Protein AF-A0A5Y8S122-F1 (afdb_monomer)

Sequence (114 aa):
TAKQRIQNQLCYKLGQTMIINSKSIIGILFMPIYLLSTFLNYKQDQKIYHQKIKKDPTLKLPPLENYPDYQEALKYKEHLSYKLGKILLESFKTWHKGGLFKFPFLAKGVKKYA

Solvent-accessible surface area (backbone atoms only — not comparable to full-atom values): 6199 Å² total; per-residue (Å²): 106,30,48,56,55,56,54,65,33,68,32,24,45,43,14,42,52,48,61,65,30,59,77,42,73,67,34,51,74,46,36,69,58,56,48,51,51,53,52,52,49,52,53,47,53,50,51,52,50,56,53,49,31,72,77,40,63,85,73,54,77,74,65,63,79,77,32,93,48,24,78,68,29,54,59,57,58,73,34,62,30,23,48,44,14,43,50,49,53,53,14,61,75,34,41,96,78,46,24,58,79,47,36,68,63,56,50,52,52,52,66,74,78,102

Secondary structure (DSSP, 8-state):
-HHHHHHTSHHHHHHHHHHHHTTSHHHHHTHHHHHHHHHHHHHHHHHHHHHHHHH-GGGPPPPGGGSTTHHHHGGGGSSHHHHHHHHHHHHHHTGGGTHHHHHHHHHHHHHHT-

Radius of gyration: 15.88 Å; Cα contacts (8 Å, |Δi|>4): 111; chains: 1; bounding box: 41×34×44 Å

Foldseek 3Di:
DLLVVLCLDLQLQLLVLCVVLVPDPVSVVCSVVSNVVSVVVSVVVVVVQVVVCVVPVVSDDDDSVPDPCSVVSVVVCLDLSNQLSVQVVVLVVCVVVVSVVCSVVSNVVSVVVD

Mean predicted aligned error: 3.39 Å

InterPro domains:
  IPR059418 Repeat of unknown function DUF8374 [PF28160] (1-112)

Organism: Campylobacter jejuni (NCBI:txid197)

Structure (mmCIF, N/CA/C/O backbone):
data_AF-A0A5Y8S122-F1
#
_entry.id   AF-A0A5Y8S122-F1
#
loop_
_atom_site.group_PDB
_atom_site.id
_atom_site.type_symbol
_atom_site.label_atom_id
_atom_site.label_alt_id
_atom_site.label_comp_id
_atom_site.label_asym_id
_atom_site.label_entity_id
_atom_site.label_seq_id
_atom_site.pdbx_PDB_ins_code
_atom_site.Cartn_x
_atom_site.Cartn_y
_atom_site.Cartn_z
_atom_site.occupancy
_atom_site.B_iso_or_equiv
_atom_site.auth_seq_id
_atom_site.auth_comp_id
_atom_site.auth_asym_id
_atom_site.auth_atom_id
_atom_site.pdbx_PDB_model_num
ATOM 1 N N . THR A 1 1 ? -10.676 12.595 5.139 1.00 93.19 1 THR A N 1
ATOM 2 C CA . THR A 1 1 ? -11.412 12.597 3.851 1.00 93.19 1 THR A CA 1
ATOM 3 C C . THR A 1 1 ? -11.323 11.228 3.184 1.00 93.19 1 THR A C 1
ATOM 5 O O . THR A 1 1 ? -10.438 10.451 3.555 1.00 93.19 1 THR A O 1
ATOM 8 N N . ALA A 1 2 ? -12.201 10.887 2.232 1.00 96.50 2 ALA A N 1
ATOM 9 C CA . ALA A 1 2 ? -12.103 9.635 1.469 1.00 96.50 2 ALA A CA 1
ATOM 10 C C . ALA A 1 2 ? -10.779 9.534 0.703 1.00 96.50 2 ALA A C 1
ATOM 12 O O . ALA A 1 2 ? -10.173 8.458 0.682 1.00 96.50 2 ALA A O 1
ATOM 13 N N . LYS A 1 3 ? -10.264 10.660 0.187 1.00 97.00 3 LYS A N 1
ATOM 14 C CA . LYS A 1 3 ? -8.913 10.750 -0.397 1.00 97.00 3 LYS A CA 1
ATOM 15 C C . LYS A 1 3 ? -7.852 10.139 0.521 1.00 97.00 3 LYS A C 1
ATOM 17 O O . LYS A 1 3 ? -7.140 9.217 0.125 1.00 97.00 3 LYS A O 1
ATOM 22 N N . GLN A 1 4 ? -7.770 10.611 1.766 1.00 96.50 4 GLN A N 1
ATOM 23 C CA . GLN A 1 4 ? -6.788 10.116 2.738 1.00 96.50 4 GLN A CA 1
ATOM 24 C C . GLN A 1 4 ? -6.987 8.629 3.040 1.00 96.50 4 GLN A C 1
ATOM 26 O O . GLN A 1 4 ? -6.013 7.900 3.211 1.00 96.50 4 GLN A O 1
ATOM 31 N N . ARG A 1 5 ? -8.237 8.150 3.081 1.00 96.50 5 ARG A N 1
ATOM 32 C CA . ARG A 1 5 ? -8.519 6.728 3.314 1.00 96.50 5 A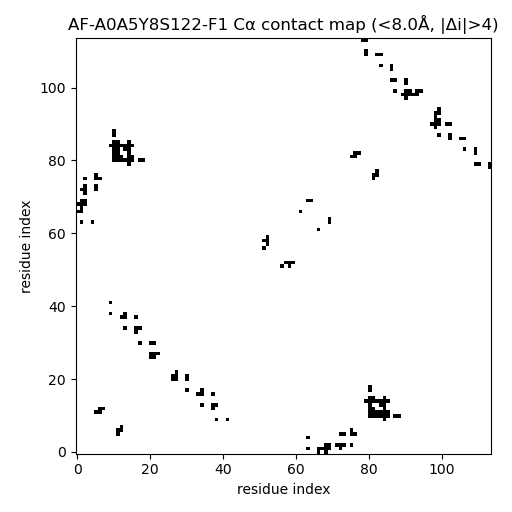RG A CA 1
ATOM 33 C C . ARG A 1 5 ? -8.036 5.844 2.171 1.00 96.50 5 ARG A C 1
ATOM 35 O O . ARG A 1 5 ? -7.487 4.783 2.449 1.00 96.50 5 ARG A O 1
ATOM 42 N N . ILE A 1 6 ? -8.192 6.279 0.919 1.00 97.38 6 ILE A N 1
ATOM 43 C CA . ILE A 1 6 ? -7.662 5.566 -0.253 1.00 97.38 6 ILE A CA 1
ATOM 44 C C . ILE A 1 6 ? -6.132 5.598 -0.255 1.00 97.38 6 ILE A C 1
ATOM 46 O O . ILE A 1 6 ? -5.505 4.555 -0.425 1.00 97.38 6 ILE A O 1
ATOM 50 N N . GLN A 1 7 ? -5.523 6.753 0.024 1.00 96.88 7 GLN A N 1
ATOM 51 C CA . GLN A 1 7 ? -4.063 6.879 0.126 1.00 96.88 7 GLN A CA 1
ATOM 52 C C . GLN A 1 7 ? -3.471 6.062 1.286 1.00 96.88 7 GLN A C 1
ATOM 54 O O . GLN A 1 7 ? -2.336 5.596 1.212 1.00 96.88 7 GLN A O 1
ATOM 59 N N . ASN A 1 8 ? -4.252 5.832 2.345 1.00 97.12 8 ASN A N 1
ATOM 60 C CA . ASN A 1 8 ? -3.862 4.976 3.459 1.00 97.12 8 ASN A CA 1
ATOM 61 C C . ASN A 1 8 ? -4.040 3.476 3.193 1.00 97.12 8 ASN A C 1
ATOM 63 O O . ASN A 1 8 ? -3.634 2.678 4.038 1.00 97.12 8 ASN A O 1
ATOM 67 N N . GLN A 1 9 ? -4.602 3.061 2.054 1.00 97.56 9 GLN A N 1
ATOM 68 C CA . GLN A 1 9 ? -4.668 1.642 1.702 1.00 97.56 9 GLN A CA 1
ATOM 69 C C . GLN A 1 9 ? -3.264 1.069 1.477 1.00 97.56 9 GLN A C 1
ATOM 71 O O . GLN A 1 9 ? -2.369 1.742 0.963 1.00 97.56 9 GLN A O 1
ATOM 76 N N . LEU A 1 10 ? -3.085 -0.208 1.830 1.00 98.12 10 LEU A N 1
ATOM 77 C CA . LEU A 1 10 ? -1.792 -0.888 1.736 1.00 98.12 10 LEU A CA 1
ATOM 78 C C . LEU A 1 10 ? -1.202 -0.830 0.321 1.00 98.12 10 LEU A C 1
ATOM 80 O O . LEU A 1 10 ? -0.023 -0.533 0.168 1.00 98.12 10 LEU A O 1
ATOM 84 N N . CYS A 1 11 ? -2.015 -1.073 -0.711 1.00 97.25 11 CYS A N 1
ATOM 85 C CA . CYS A 1 11 ? -1.573 -0.990 -2.105 1.00 97.25 11 CYS A CA 1
ATOM 86 C C . CYS A 1 11 ? -1.028 0.403 -2.445 1.00 97.25 11 CYS A C 1
ATOM 88 O O . CYS A 1 11 ? 0.082 0.506 -2.954 1.00 97.25 11 CYS A O 1
ATOM 90 N N . TYR A 1 12 ? -1.745 1.474 -2.094 1.00 98.31 12 TYR A N 1
ATOM 91 C CA . TYR A 1 12 ? -1.292 2.836 -2.367 1.00 98.31 12 TYR A CA 1
ATOM 92 C C . TYR A 1 12 ? 0.051 3.124 -1.684 1.00 98.31 12 TYR A C 1
ATOM 94 O O . TYR A 1 12 ? 0.971 3.610 -2.342 1.00 98.31 12 TYR A O 1
ATOM 102 N N . LYS A 1 13 ? 0.200 2.760 -0.399 1.00 98.44 13 LYS A N 1
ATOM 103 C CA . LYS A 1 13 ? 1.461 2.932 0.343 1.00 98.44 13 LYS A CA 1
ATOM 104 C C . LYS A 1 13 ? 2.610 2.143 -0.287 1.00 98.44 13 LYS A C 1
ATOM 106 O O . LYS A 1 13 ? 3.668 2.712 -0.518 1.00 98.44 13 LYS A O 1
ATOM 111 N N . LEU A 1 14 ? 2.400 0.868 -0.629 1.00 98.25 14 LEU A N 1
ATOM 112 C CA . LEU A 1 14 ? 3.433 0.039 -1.262 1.00 98.25 14 LEU A CA 1
ATOM 113 C C . LEU A 1 14 ? 3.860 0.599 -2.621 1.00 98.25 14 LEU A C 1
ATOM 115 O O . LEU A 1 14 ? 5.054 0.690 -2.899 1.00 98.25 14 LEU A O 1
ATOM 119 N N . GLY A 1 15 ? 2.911 1.005 -3.467 1.00 97.62 15 GLY A N 1
ATOM 120 C CA . GLY A 1 15 ? 3.255 1.593 -4.758 1.00 97.62 15 GLY A CA 1
ATOM 121 C C . GLY A 1 15 ? 3.924 2.952 -4.646 1.00 97.62 15 GLY A C 1
ATOM 122 O O . GLY A 1 15 ? 4.873 3.216 -5.380 1.00 97.62 15 GLY A O 1
ATOM 123 N N . GLN A 1 16 ? 3.516 3.775 -3.683 1.00 97.75 16 GLN A N 1
ATOM 124 C CA . GLN A 1 16 ? 4.206 5.024 -3.385 1.00 97.75 16 GLN A CA 1
ATOM 125 C C . GLN A 1 16 ? 5.649 4.769 -2.922 1.00 97.75 16 GLN A C 1
ATOM 127 O O . GLN A 1 16 ? 6.565 5.414 -3.433 1.00 97.75 16 GLN A O 1
ATOM 132 N N . THR A 1 17 ? 5.871 3.783 -2.045 1.00 98.06 17 THR A N 1
ATOM 133 C CA . THR A 1 17 ? 7.213 3.340 -1.634 1.00 98.06 17 THR A CA 1
ATOM 134 C C . THR A 1 17 ? 8.053 2.914 -2.838 1.00 98.06 17 THR A C 1
ATOM 136 O O . THR A 1 17 ? 9.205 3.333 -2.944 1.00 98.06 17 THR A O 1
ATOM 139 N N . MET A 1 18 ? 7.496 2.141 -3.778 1.00 96.81 18 MET A N 1
ATOM 140 C CA . MET A 1 18 ? 8.222 1.749 -4.995 1.00 96.81 18 MET A CA 1
ATOM 141 C C . MET A 1 18 ? 8.597 2.956 -5.853 1.00 96.81 18 MET A C 1
ATOM 143 O O . MET A 1 18 ? 9.745 3.071 -6.267 1.00 96.81 18 MET A O 1
ATOM 147 N N . ILE A 1 19 ? 7.660 3.873 -6.104 1.00 96.31 19 ILE A N 1
ATOM 148 C CA . ILE A 1 19 ? 7.907 5.053 -6.943 1.00 96.31 19 ILE A CA 1
ATOM 149 C C . ILE A 1 19 ? 9.007 5.928 -6.340 1.00 96.31 19 ILE A C 1
ATOM 151 O O . ILE A 1 19 ? 9.935 6.308 -7.052 1.00 96.31 19 ILE A O 1
ATOM 155 N N . ILE A 1 20 ? 8.935 6.212 -5.037 1.00 96.50 20 ILE A N 1
ATOM 156 C CA . ILE A 1 20 ? 9.907 7.065 -4.342 1.00 96.50 20 ILE A CA 1
ATOM 157 C C . ILE A 1 20 ? 11.302 6.433 -4.376 1.00 96.50 20 ILE A C 1
ATOM 159 O O . ILE A 1 20 ? 12.256 7.089 -4.789 1.00 96.50 20 ILE A O 1
ATOM 163 N N . ASN A 1 21 ? 11.415 5.155 -4.007 1.00 95.50 21 ASN A N 1
ATOM 164 C CA . ASN A 1 21 ? 12.712 4.481 -3.904 1.00 95.50 21 ASN A CA 1
ATOM 165 C C . ASN A 1 21 ? 13.270 4.030 -5.264 1.00 95.50 21 ASN A C 1
ATOM 167 O O . ASN A 1 21 ? 14.459 3.770 -5.380 1.00 95.50 21 ASN A O 1
ATOM 171 N N . SER A 1 22 ? 12.462 3.996 -6.328 1.00 93.62 22 SER A N 1
ATOM 172 C CA . SER A 1 22 ? 12.943 3.643 -7.676 1.00 93.62 22 SER A CA 1
ATOM 173 C C . SER A 1 22 ? 13.805 4.716 -8.353 1.00 93.62 22 SER A C 1
ATOM 175 O O . SER A 1 22 ? 14.301 4.483 -9.451 1.00 93.62 22 SER A O 1
ATOM 177 N N . LYS A 1 23 ? 13.983 5.889 -7.730 1.00 93.12 23 LYS A N 1
ATOM 178 C CA . LYS A 1 23 ? 14.756 7.011 -8.291 1.00 93.12 23 LYS A CA 1
ATOM 179 C C . LYS A 1 23 ? 16.271 6.884 -8.102 1.00 93.12 23 LYS A C 1
ATOM 181 O O . LYS A 1 23 ? 17.008 7.691 -8.657 1.00 93.12 23 LYS A O 1
ATOM 186 N N . SER A 1 24 ? 16.744 5.911 -7.324 1.00 94.81 24 SER A N 1
ATOM 187 C CA . SER A 1 24 ? 18.173 5.682 -7.091 1.00 94.81 24 SER A CA 1
ATOM 188 C C . SER A 1 24 ? 18.519 4.196 -7.152 1.00 94.81 24 SER A C 1
ATOM 190 O O . SER A 1 24 ? 17.695 3.341 -6.830 1.00 94.81 24 SER A O 1
ATOM 192 N N . ILE A 1 25 ? 19.760 3.880 -7.534 1.00 94.25 25 ILE A N 1
ATOM 193 C CA . ILE A 1 25 ? 20.255 2.493 -7.608 1.00 94.25 25 ILE A CA 1
ATOM 194 C C . ILE A 1 25 ? 20.181 1.824 -6.230 1.00 94.25 25 ILE A C 1
ATOM 196 O O . ILE A 1 25 ? 19.686 0.706 -6.112 1.00 94.25 25 ILE A O 1
ATOM 200 N N . ILE A 1 26 ? 20.597 2.539 -5.179 1.00 96.00 26 ILE A N 1
ATOM 201 C CA . ILE A 1 26 ? 20.503 2.085 -3.783 1.00 96.00 26 ILE A CA 1
ATOM 202 C C . ILE A 1 26 ? 19.039 1.816 -3.409 1.00 96.00 26 ILE A C 1
ATOM 204 O O . ILE A 1 26 ? 18.726 0.784 -2.820 1.00 96.00 26 ILE A O 1
ATOM 208 N N . GLY A 1 27 ? 18.127 2.711 -3.792 1.00 95.88 27 GLY A N 1
ATOM 209 C CA . GLY A 1 27 ? 16.705 2.560 -3.509 1.00 95.88 27 GLY A CA 1
ATOM 210 C C . GLY A 1 27 ? 16.071 1.352 -4.207 1.00 95.88 27 GLY A C 1
ATOM 211 O O . GLY A 1 27 ? 15.224 0.681 -3.616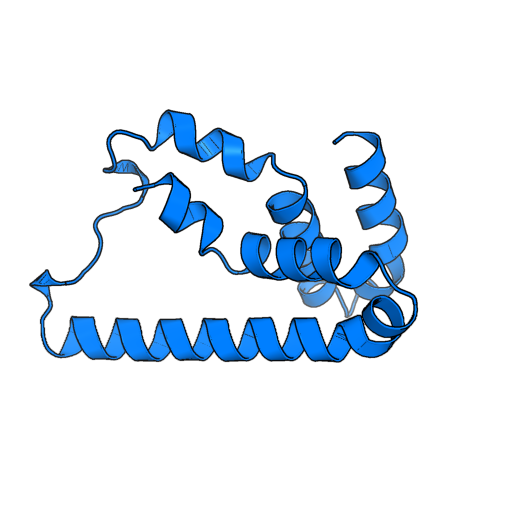 1.00 95.88 27 GLY A O 1
ATOM 212 N N . ILE A 1 28 ? 16.518 1.024 -5.424 1.00 93.38 28 ILE A N 1
ATOM 213 C CA . ILE A 1 28 ? 16.123 -0.197 -6.141 1.00 93.38 28 ILE A CA 1
ATOM 214 C C . ILE A 1 28 ? 16.703 -1.440 -5.456 1.00 93.38 28 ILE A C 1
ATOM 216 O O . ILE A 1 28 ? 15.965 -2.396 -5.219 1.00 93.38 28 ILE A O 1
ATOM 220 N N . LEU A 1 29 ? 17.990 -1.420 -5.096 1.00 96.06 29 LEU A N 1
ATOM 221 C CA . LEU A 1 29 ? 18.670 -2.542 -4.443 1.00 96.06 29 LEU A CA 1
ATOM 222 C C . LEU A 1 29 ? 18.003 -2.917 -3.111 1.00 96.06 29 LEU A C 1
ATOM 224 O O . LEU A 1 29 ? 17.740 -4.089 -2.852 1.00 96.06 29 LEU A O 1
ATOM 228 N N . PHE A 1 30 ? 17.663 -1.918 -2.296 1.00 97.06 30 PHE A N 1
ATOM 229 C CA . PHE A 1 30 ? 17.010 -2.112 -0.998 1.00 97.06 30 PHE A CA 1
ATOM 230 C C . PHE A 1 30 ? 15.476 -2.053 -1.058 1.00 97.06 30 PHE A C 1
ATOM 232 O O . PHE A 1 30 ? 14.808 -2.054 -0.020 1.00 97.06 30 PHE A O 1
ATOM 239 N N . MET A 1 31 ? 14.883 -2.066 -2.257 1.00 96.44 31 MET A N 1
ATOM 240 C CA . MET A 1 31 ? 13.429 -2.028 -2.441 1.00 96.44 31 MET A CA 1
ATOM 241 C C . MET A 1 31 ? 12.668 -3.104 -1.650 1.00 96.44 31 MET A C 1
ATOM 243 O O . MET A 1 31 ? 11.649 -2.757 -1.044 1.00 96.44 31 MET A O 1
ATOM 247 N N . PRO A 1 32 ? 13.135 -4.370 -1.567 1.00 95.56 32 PRO A N 1
ATOM 248 C CA . PRO A 1 32 ? 12.471 -5.381 -0.746 1.00 95.56 32 PRO A CA 1
ATOM 249 C C . PRO A 1 32 ? 12.371 -4.984 0.733 1.00 95.56 32 PRO A C 1
ATOM 251 O O . PRO A 1 32 ? 11.331 -5.195 1.356 1.00 95.56 32 PRO A O 1
ATOM 254 N N . ILE A 1 33 ? 13.412 -4.347 1.282 1.00 97.69 33 ILE A N 1
ATOM 255 C CA . ILE A 1 33 ? 13.449 -3.909 2.684 1.00 97.69 33 ILE A CA 1
ATOM 256 C C . ILE A 1 33 ? 12.454 -2.767 2.910 1.00 97.69 33 ILE A C 1
ATOM 258 O O . ILE A 1 33 ? 11.675 -2.807 3.864 1.00 97.69 33 ILE A O 1
ATOM 262 N N . TYR A 1 34 ? 12.407 -1.778 2.011 1.00 97.88 34 TYR A N 1
ATOM 263 C CA . TYR A 1 34 ? 11.446 -0.674 2.118 1.00 97.88 34 TYR A CA 1
ATOM 264 C C . TYR A 1 34 ? 9.993 -1.146 2.012 1.00 97.88 34 TYR A C 1
ATOM 266 O O . TYR A 1 34 ? 9.125 -0.664 2.748 1.00 97.88 34 TYR A O 1
ATOM 274 N N . LEU A 1 35 ? 9.712 -2.104 1.125 1.00 97.75 35 LEU A N 1
ATOM 275 C CA . LEU A 1 35 ? 8.388 -2.715 0.996 1.00 97.75 35 LEU A CA 1
ATOM 276 C C . LEU A 1 35 ? 7.993 -3.483 2.259 1.00 97.75 35 LEU A C 1
ATOM 278 O O . LEU A 1 35 ? 6.874 -3.312 2.748 1.00 97.75 35 LEU A O 1
ATOM 282 N N . LEU A 1 36 ? 8.915 -4.276 2.813 1.00 97.75 36 LEU A N 1
ATOM 283 C CA . LEU A 1 36 ? 8.691 -5.002 4.059 1.00 97.75 36 LEU A CA 1
ATOM 284 C C . LEU A 1 36 ? 8.418 -4.036 5.219 1.00 97.75 36 LEU A C 1
ATOM 286 O O . LEU A 1 36 ? 7.414 -4.185 5.912 1.00 97.75 36 LEU A O 1
ATOM 290 N N . SER A 1 37 ? 9.243 -2.999 5.381 1.00 98.12 37 SER A N 1
ATOM 291 C CA . SER A 1 37 ? 9.044 -1.955 6.395 1.00 98.12 37 SER A CA 1
ATOM 292 C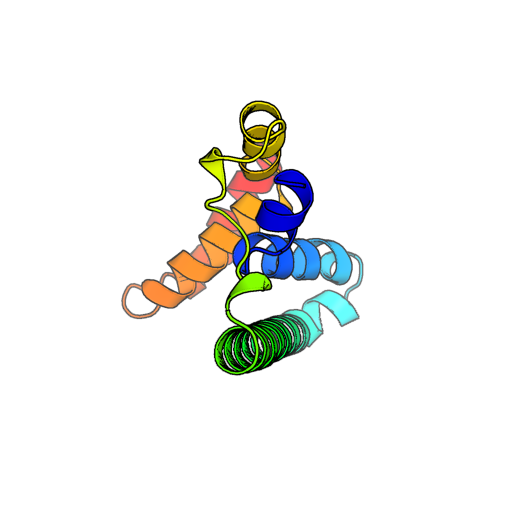 C . SER A 1 37 ? 7.684 -1.259 6.240 1.00 98.12 37 SER A C 1
ATOM 294 O O . SER A 1 37 ? 6.931 -1.139 7.206 1.00 98.12 37 SER A O 1
ATOM 296 N N . THR A 1 38 ? 7.302 -0.896 5.010 1.00 98.25 38 THR A N 1
ATOM 297 C CA . THR A 1 38 ? 5.992 -0.288 4.711 1.00 98.25 38 THR A CA 1
ATOM 298 C C . THR A 1 38 ? 4.836 -1.203 5.125 1.00 98.25 38 THR A C 1
ATOM 300 O O . THR A 1 38 ? 3.852 -0.744 5.710 1.00 98.25 38 THR A O 1
ATOM 303 N N . PHE A 1 39 ? 4.944 -2.503 4.841 1.00 98.12 39 PHE A N 1
ATOM 304 C CA . PHE A 1 39 ? 3.936 -3.490 5.221 1.00 98.12 39 PHE A CA 1
ATOM 305 C C . PHE A 1 39 ? 3.830 -3.656 6.742 1.00 98.12 39 PHE A C 1
ATOM 307 O O . PHE A 1 39 ? 2.717 -3.673 7.277 1.00 98.12 39 PHE A O 1
ATOM 314 N N . LEU A 1 40 ? 4.965 -3.748 7.441 1.00 98.25 40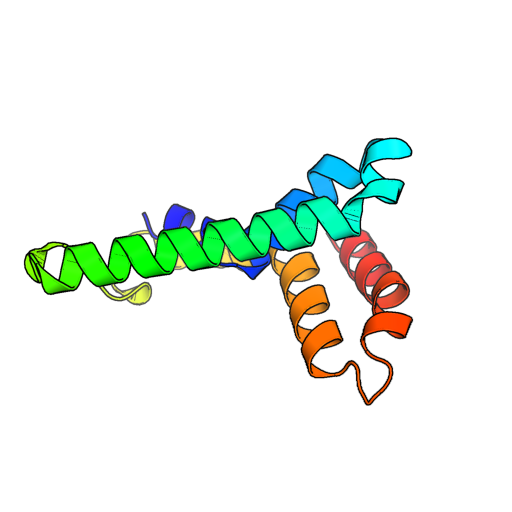 LEU A N 1
ATOM 315 C CA . LEU A 1 40 ? 5.007 -3.877 8.898 1.00 98.25 40 LEU A CA 1
ATOM 316 C C . LEU A 1 40 ? 4.409 -2.645 9.585 1.00 98.25 40 LEU A C 1
ATOM 318 O O . LEU A 1 40 ? 3.532 -2.797 10.435 1.00 98.25 40 LEU A O 1
ATOM 322 N N . ASN A 1 41 ? 4.788 -1.441 9.149 1.00 98.19 41 ASN A N 1
ATOM 323 C CA . ASN A 1 41 ? 4.229 -0.188 9.660 1.00 98.19 41 ASN A CA 1
ATOM 324 C C . ASN A 1 41 ? 2.716 -0.116 9.429 1.00 98.19 41 ASN A C 1
ATOM 326 O O . ASN A 1 41 ? 1.963 0.145 10.361 1.00 98.19 41 ASN A O 1
ATOM 330 N N . TYR A 1 42 ? 2.240 -0.464 8.227 1.00 98.19 42 TYR A N 1
ATOM 331 C CA . TYR A 1 42 ? 0.803 -0.516 7.949 1.00 98.19 42 TYR A CA 1
ATOM 332 C C . TYR A 1 42 ? 0.066 -1.489 8.883 1.00 98.19 42 TYR A C 1
ATOM 334 O O . TYR A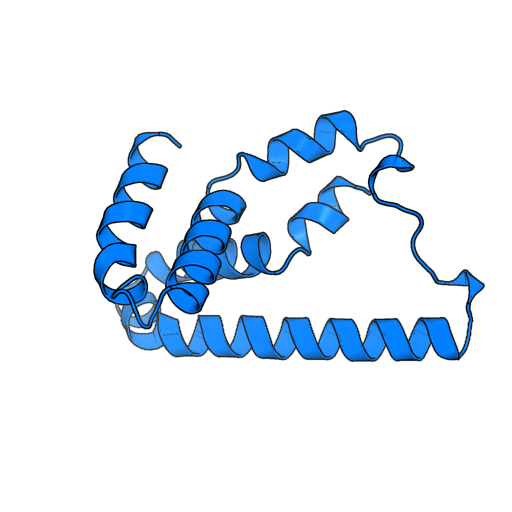 1 42 ? -1.009 -1.174 9.397 1.00 98.19 42 TYR A O 1
ATOM 342 N N . LYS A 1 43 ? 0.623 -2.682 9.123 1.00 97.75 43 LYS A N 1
ATOM 343 C CA . LYS A 1 43 ? 0.030 -3.654 10.053 1.00 97.75 43 LYS A CA 1
ATOM 344 C C . LYS A 1 43 ? 0.016 -3.131 11.486 1.00 97.75 43 LYS A C 1
ATOM 346 O O . LYS A 1 43 ? -0.961 -3.374 12.195 1.00 97.75 43 LYS A O 1
ATOM 351 N N . GLN A 1 44 ? 1.057 -2.417 11.900 1.00 98.25 44 GLN A N 1
ATOM 352 C CA . GLN A 1 44 ? 1.127 -1.797 13.216 1.00 98.25 44 GLN A CA 1
ATOM 353 C C . GLN A 1 44 ? 0.083 -0.682 13.370 1.00 98.25 44 GLN A C 1
ATOM 355 O O . GLN A 1 44 ? -0.678 -0.704 14.337 1.00 98.25 44 GLN A O 1
ATOM 360 N N . ASP A 1 45 ? -0.046 0.210 12.387 1.00 97.25 45 ASP A N 1
ATOM 361 C CA . ASP A 1 45 ? -1.069 1.263 12.364 1.00 97.25 45 ASP A CA 1
ATOM 362 C C . ASP A 1 45 ? -2.481 0.676 12.461 1.00 97.25 45 ASP A C 1
ATOM 364 O O . ASP A 1 45 ? -3.321 1.161 13.222 1.00 97.25 45 ASP A O 1
ATOM 368 N N . GLN A 1 46 ? -2.738 -0.417 11.734 1.00 97.50 46 GLN A N 1
ATOM 369 C CA . GLN A 1 46 ? -4.003 -1.142 11.821 1.00 97.50 46 GLN A CA 1
ATOM 370 C C . GLN A 1 46 ? -4.235 -1.687 13.232 1.00 97.50 46 GLN A C 1
ATOM 372 O O . GLN A 1 46 ? -5.325 -1.504 13.768 1.00 97.50 46 GLN A O 1
ATOM 377 N N . LYS A 1 47 ? -3.240 -2.319 13.867 1.00 98.06 47 LYS A N 1
ATOM 378 C CA . LYS A 1 47 ? -3.374 -2.810 15.251 1.00 98.06 47 LYS A CA 1
ATOM 379 C C . LYS A 1 47 ? -3.697 -1.674 16.222 1.00 98.06 47 LYS A C 1
ATOM 381 O O . LYS A 1 47 ? -4.631 -1.809 17.009 1.00 98.06 47 LYS A O 1
ATOM 386 N N . ILE A 1 48 ? -2.980 -0.553 16.127 1.00 98.00 48 ILE A N 1
ATOM 387 C CA . ILE A 1 48 ? -3.194 0.630 16.971 1.00 98.00 48 ILE A CA 1
ATOM 388 C C . ILE A 1 48 ? -4.610 1.181 16.770 1.00 98.00 48 ILE A C 1
ATOM 390 O O . ILE A 1 48 ? -5.311 1.449 17.744 1.00 98.00 48 ILE A O 1
ATOM 394 N N . TYR A 1 49 ? -5.068 1.309 15.523 1.00 97.31 49 TYR A N 1
ATOM 395 C CA . TYR A 1 49 ? -6.431 1.747 15.222 1.00 97.31 49 TYR A CA 1
ATOM 396 C C . TYR A 1 49 ? -7.482 0.809 15.832 1.00 97.31 49 TYR A C 1
ATOM 398 O O . TYR A 1 49 ? -8.391 1.273 16.517 1.00 97.31 49 TYR A O 1
ATOM 406 N N . HIS A 1 50 ? -7.327 -0.510 15.665 1.00 97.12 50 HIS A N 1
ATOM 407 C CA . HIS A 1 50 ? -8.253 -1.492 16.235 1.00 97.12 50 HIS A CA 1
ATOM 408 C C . HIS A 1 50 ? -8.267 -1.463 17.771 1.00 97.12 50 HIS A C 1
ATOM 410 O O . HIS A 1 50 ? -9.310 -1.672 18.384 1.00 97.12 50 HIS A O 1
ATOM 416 N N . GLN A 1 51 ? -7.132 -1.187 18.415 1.00 98.12 51 GLN A N 1
ATOM 417 C CA . GLN A 1 51 ? -7.076 -1.000 19.866 1.00 98.12 51 GLN A CA 1
ATOM 418 C C . GLN A 1 51 ? -7.792 0.283 20.304 1.00 98.12 51 GLN A C 1
ATOM 420 O O . GLN A 1 51 ? -8.514 0.254 21.297 1.00 98.12 51 GLN A O 1
ATOM 425 N N . LYS A 1 52 ? -7.643 1.386 19.558 1.00 97.69 52 LYS A N 1
ATOM 426 C CA . LYS A 1 52 ? -8.338 2.651 19.841 1.00 97.69 52 LYS A CA 1
ATOM 427 C C . LYS A 1 52 ? -9.856 2.493 19.756 1.00 97.69 52 LYS A C 1
ATOM 429 O O . LYS A 1 52 ? -10.530 2.837 20.715 1.00 97.69 52 LYS A O 1
ATOM 434 N N . ILE A 1 53 ? -10.378 1.879 18.690 1.00 97.75 53 ILE A N 1
ATOM 435 C CA . ILE A 1 53 ? -11.832 1.660 18.540 1.00 97.75 53 ILE A CA 1
ATOM 436 C C . ILE A 1 53 ? -12.407 0.666 19.560 1.00 97.75 53 ILE A C 1
ATOM 438 O O . ILE A 1 53 ? -13.591 0.719 19.863 1.00 97.75 53 ILE A O 1
ATOM 442 N N . LYS A 1 54 ? -11.591 -0.265 20.080 1.00 97.12 54 LYS A N 1
ATOM 443 C CA . LYS A 1 54 ? -12.011 -1.170 21.164 1.00 97.12 54 LYS A CA 1
ATOM 444 C C . LYS A 1 54 ? -12.172 -0.429 22.490 1.00 97.12 54 LYS A C 1
ATOM 446 O O . LYS A 1 54 ? -13.031 -0.804 23.274 1.00 97.12 54 LYS A O 1
ATOM 451 N N . LYS A 1 55 ? -11.326 0.575 22.744 1.00 97.56 55 LYS A N 1
ATOM 452 C CA . LYS A 1 55 ? -11.406 1.422 23.943 1.00 97.56 55 LYS A CA 1
ATOM 453 C C . LYS A 1 55 ? -12.512 2.467 23.823 1.00 97.56 55 LYS A C 1
ATOM 455 O O . LYS A 1 55 ? -13.207 2.716 24.796 1.00 97.56 55 LYS A O 1
ATOM 460 N N . ASP A 1 56 ? -12.666 3.046 22.638 1.00 97.12 56 ASP A N 1
ATOM 461 C CA . ASP A 1 56 ? -13.679 4.049 22.336 1.00 97.12 56 ASP A CA 1
ATOM 462 C C . ASP A 1 56 ? -14.299 3.776 20.951 1.00 97.12 56 ASP A C 1
ATOM 464 O O . ASP A 1 56 ? -13.716 4.135 19.918 1.00 97.12 56 ASP A O 1
ATOM 468 N N . PRO A 1 57 ? -15.483 3.132 20.902 1.00 96.19 57 PRO A N 1
ATOM 469 C CA . PRO A 1 57 ? -16.171 2.814 19.653 1.00 96.19 57 PRO A CA 1
ATOM 470 C C . PRO A 1 57 ? -16.551 4.033 18.803 1.00 96.19 57 PRO A C 1
ATOM 472 O O . PRO A 1 57 ? -16.735 3.880 17.593 1.00 96.19 57 PRO A O 1
ATOM 475 N N . THR A 1 58 ? -16.642 5.231 19.393 1.00 96.56 58 THR A N 1
ATOM 476 C CA . THR A 1 58 ? -17.006 6.464 18.671 1.00 96.56 58 THR A CA 1
ATOM 477 C C . THR A 1 58 ? -15.923 6.900 17.679 1.00 96.56 58 THR A C 1
ATOM 479 O O . THR A 1 58 ? -16.218 7.545 16.675 1.00 96.56 58 THR A O 1
ATOM 482 N N . LEU A 1 59 ? -14.677 6.452 17.883 1.00 96.19 59 LEU A N 1
ATOM 483 C CA . LEU A 1 59 ? -13.540 6.710 16.992 1.00 96.19 59 LEU A CA 1
ATOM 484 C C . LEU A 1 59 ? -13.572 5.886 15.696 1.00 96.19 59 LEU A C 1
ATOM 486 O O . LEU A 1 59 ? -12.689 6.029 14.841 1.00 96.19 59 LEU A O 1
ATOM 490 N N . LYS A 1 60 ? -14.541 4.976 15.541 1.00 96.31 60 LYS A N 1
ATOM 491 C CA . LYS A 1 60 ? -14.661 4.146 14.344 1.00 96.31 60 LYS A CA 1
ATOM 492 C C . LYS A 1 60 ? -14.983 5.026 13.138 1.00 96.31 60 LYS A C 1
ATOM 494 O O . LYS A 1 60 ? -16.025 5.666 13.065 1.00 96.31 60 LYS A O 1
ATOM 499 N N . LEU A 1 61 ? -14.098 4.995 12.145 1.00 95.50 61 LEU A N 1
ATOM 500 C CA . LEU A 1 61 ? -14.314 5.704 10.890 1.00 95.50 61 LEU A CA 1
ATOM 501 C C . LEU A 1 61 ? -15.563 5.151 10.178 1.00 95.50 61 LEU A C 1
ATOM 503 O O . LEU A 1 61 ? -15.698 3.922 10.086 1.00 95.50 61 LEU A O 1
ATOM 507 N N . PRO A 1 62 ? -16.434 6.017 9.624 1.00 95.69 62 PRO A N 1
ATOM 508 C CA . PRO A 1 62 ? -17.585 5.573 8.845 1.00 95.69 62 PRO A CA 1
ATOM 509 C C . PRO A 1 62 ? -17.141 4.786 7.599 1.00 95.69 62 PRO A C 1
ATOM 511 O O . PRO A 1 62 ? -15.961 4.815 7.233 1.00 95.69 62 PRO A O 1
ATOM 514 N N . PRO A 1 63 ? -18.046 4.060 6.923 1.00 96.12 63 PRO A N 1
ATOM 515 C CA . PRO A 1 63 ? -17.790 3.465 5.608 1.00 96.12 63 PRO A CA 1
ATOM 516 C C . PRO A 1 63 ? -17.213 4.476 4.608 1.00 96.12 6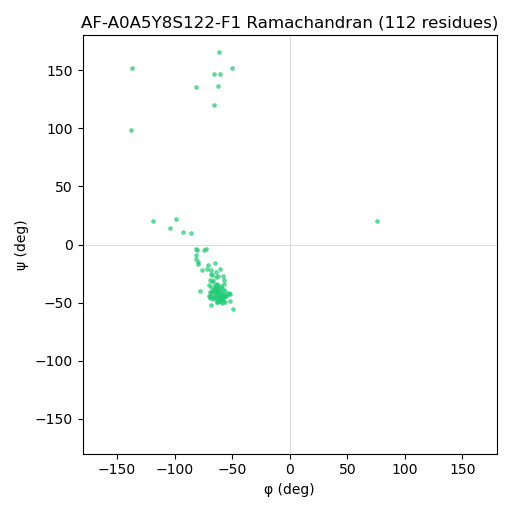3 PRO A C 1
ATOM 518 O O . PRO A 1 63 ? -17.417 5.681 4.746 1.00 96.12 63 PRO A O 1
ATOM 521 N N . LEU A 1 64 ? -16.432 4.008 3.630 1.00 94.81 64 LEU A N 1
ATOM 522 C CA . LEU A 1 64 ? -15.723 4.900 2.702 1.00 94.81 64 LEU A CA 1
ATOM 523 C C . LEU A 1 64 ? -16.702 5.672 1.803 1.00 94.81 64 LEU A C 1
ATOM 525 O O . LEU A 1 64 ? -16.441 6.819 1.461 1.00 94.81 64 LEU A O 1
ATOM 529 N N . GLU A 1 65 ? -17.830 5.045 1.498 1.00 95.62 65 GLU A N 1
ATOM 530 C CA . GLU A 1 65 ? -18.932 5.518 0.664 1.00 95.62 65 GLU A CA 1
ATOM 531 C C . GLU A 1 65 ? -19.692 6.684 1.310 1.00 95.62 65 GLU A C 1
ATOM 533 O O . GLU A 1 65 ? -20.263 7.512 0.610 1.00 95.62 65 GLU A O 1
ATOM 538 N N . ASN A 1 66 ? -19.656 6.780 2.644 1.00 96.88 66 ASN A N 1
ATOM 539 C CA . ASN A 1 66 ? -20.380 7.802 3.404 1.00 96.88 66 ASN A CA 1
ATOM 540 C C . ASN A 1 66 ? -19.638 9.148 3.451 1.00 96.88 66 ASN A C 1
ATOM 542 O O . ASN A 1 66 ? -20.129 10.106 4.045 1.00 96.88 66 ASN A O 1
ATOM 546 N N . TYR A 1 67 ? -18.431 9.224 2.890 1.00 96.69 67 TYR A N 1
ATOM 547 C CA . TYR A 1 67 ? -17.671 10.467 2.837 1.00 96.69 67 TYR A CA 1
ATOM 548 C C . TYR A 1 67 ? -18.160 11.340 1.670 1.00 96.69 67 TYR A C 1
ATOM 550 O O . TYR A 1 67 ? -18.271 10.831 0.554 1.00 96.69 67 TYR A O 1
ATOM 558 N N . PRO A 1 68 ? -18.359 12.657 1.870 1.00 96.81 68 PRO A N 1
ATOM 559 C CA . PRO A 1 68 ? -18.821 13.555 0.807 1.00 96.81 68 PRO A CA 1
ATOM 560 C C . PRO A 1 68 ? -17.913 13.566 -0.432 1.00 96.81 68 PRO A C 1
ATOM 562 O O . PRO A 1 68 ? -18.392 13.664 -1.556 1.00 96.81 68 PRO A O 1
ATOM 565 N N . ASP A 1 69 ? -16.598 13.408 -0.237 1.00 97.19 69 ASP A N 1
ATOM 566 C CA . ASP A 1 69 ? -15.596 13.393 -1.308 1.00 97.19 69 ASP A CA 1
ATOM 567 C C . ASP A 1 69 ? -15.397 12.009 -1.954 1.00 97.19 69 ASP A C 1
ATOM 569 O O . ASP A 1 69 ? -14.451 11.822 -2.715 1.00 97.19 69 ASP A O 1
ATOM 573 N N . TYR A 1 70 ? -16.247 11.014 -1.664 1.00 96.88 70 TYR A N 1
ATOM 574 C CA . TYR A 1 70 ? -16.045 9.630 -2.113 1.00 96.88 70 TYR A CA 1
ATOM 575 C C . TYR A 1 70 ? -15.892 9.497 -3.633 1.00 96.88 70 TYR A C 1
ATOM 577 O O . TYR A 1 70 ? -14.930 8.881 -4.097 1.00 96.88 70 TYR A O 1
ATOM 585 N N . GLN A 1 71 ? -16.802 10.101 -4.404 1.00 96.69 71 GLN A N 1
ATOM 586 C CA . GLN A 1 71 ? -16.797 10.008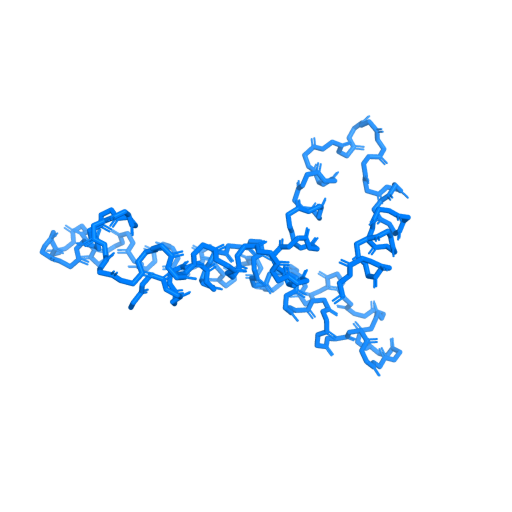 -5.869 1.00 96.69 71 GLN A CA 1
ATOM 587 C C . GLN A 1 71 ? -15.523 10.603 -6.477 1.00 96.69 71 GLN A C 1
ATOM 589 O O . GLN A 1 71 ? -14.926 10.026 -7.384 1.00 96.69 71 GLN A O 1
ATOM 594 N N . GLU A 1 72 ? -15.051 11.726 -5.937 1.00 95.62 72 GLU A N 1
ATOM 595 C CA . GLU A 1 72 ? -13.788 12.324 -6.362 1.00 95.62 72 GLU A CA 1
ATOM 596 C C . GLU A 1 72 ? -12.591 11.462 -5.938 1.00 95.62 72 GLU A C 1
ATOM 598 O O . GLU A 1 72 ? -11.661 11.234 -6.717 1.00 95.62 72 GLU A O 1
ATOM 603 N N . ALA A 1 73 ? -12.632 10.918 -4.721 1.00 96.31 73 ALA A N 1
ATOM 604 C CA . ALA A 1 73 ? -11.572 10.094 -4.169 1.00 96.31 73 ALA A CA 1
ATOM 605 C C . ALA A 1 73 ? -11.346 8.799 -4.973 1.00 96.31 73 ALA A C 1
ATOM 607 O O . ALA A 1 73 ? -10.218 8.304 -5.017 1.00 96.31 73 ALA A O 1
ATOM 608 N N . LEU A 1 74 ? -12.361 8.265 -5.665 1.00 96.25 74 LEU A N 1
ATOM 609 C CA . LEU A 1 74 ? -12.209 7.087 -6.529 1.00 96.25 74 LEU A CA 1
ATOM 610 C C . LEU A 1 74 ? -11.145 7.277 -7.620 1.00 96.25 74 LEU A C 1
ATOM 612 O O . LEU A 1 74 ? -10.437 6.318 -7.931 1.00 96.25 74 LEU A O 1
ATOM 616 N N . LYS A 1 75 ? -10.936 8.506 -8.112 1.00 96.00 75 LYS A N 1
ATOM 617 C CA . LYS A 1 75 ? -9.877 8.826 -9.089 1.00 96.00 75 LYS A CA 1
ATOM 618 C C . LYS A 1 75 ? -8.475 8.472 -8.575 1.00 96.00 75 LYS A C 1
ATOM 620 O O . LYS A 1 75 ? -7.600 8.115 -9.356 1.00 96.00 75 LYS A O 1
ATOM 625 N N . TYR A 1 76 ? -8.262 8.462 -7.257 1.00 95.25 76 TYR A N 1
ATOM 626 C CA . TYR A 1 76 ? -6.976 8.094 -6.652 1.00 95.25 76 TYR A CA 1
ATOM 627 C C . TYR A 1 76 ? -6.660 6.597 -6.771 1.00 95.25 76 TYR A C 1
ATOM 629 O O . TYR A 1 76 ? -5.499 6.212 -6.628 1.00 95.25 76 TYR A O 1
ATOM 637 N N . LYS A 1 77 ? -7.657 5.745 -7.054 1.00 95.00 77 LYS A N 1
ATOM 638 C CA . LYS A 1 77 ? -7.415 4.336 -7.400 1.00 95.00 77 LYS A CA 1
ATOM 639 C C . LYS A 1 77 ? -6.794 4.182 -8.789 1.00 95.00 77 LYS A C 1
ATOM 641 O O . LYS A 1 77 ? -6.128 3.182 -9.047 1.00 95.00 77 LYS A O 1
ATOM 646 N N . GLU A 1 78 ? -6.943 5.190 -9.647 1.00 95.12 78 GLU A N 1
ATOM 647 C CA . GLU A 1 78 ? -6.326 5.201 -10.970 1.00 95.12 78 GLU A CA 1
ATOM 648 C C . GLU A 1 78 ? -4.860 5.647 -10.950 1.00 95.12 78 GLU A C 1
ATOM 650 O O . GLU A 1 78 ? -4.139 5.437 -11.927 1.00 95.12 78 GLU A O 1
ATOM 655 N N . HIS A 1 79 ? -4.389 6.202 -9.828 1.00 95.56 79 HIS A N 1
ATOM 656 C CA . HIS A 1 79 ? -3.003 6.630 -9.672 1.00 95.56 79 HIS A CA 1
ATOM 657 C C . HIS A 1 79 ? -2.027 5.461 -9.827 1.00 95.56 79 HIS A C 1
ATOM 659 O O . HIS A 1 79 ? -2.272 4.345 -9.353 1.00 95.56 79 HIS A O 1
ATOM 665 N N . LEU A 1 80 ? -0.847 5.761 -10.379 1.00 95.81 80 LEU A N 1
ATOM 666 C CA . LEU A 1 80 ? 0.243 4.798 -10.533 1.00 95.81 80 LEU A CA 1
ATOM 667 C C . LEU A 1 80 ? 0.579 4.090 -9.211 1.00 95.81 80 LEU A C 1
ATOM 669 O O . LEU A 1 80 ? 0.726 2.871 -9.199 1.00 95.81 80 LEU A O 1
ATOM 673 N N . SER A 1 81 ? 0.633 4.821 -8.090 1.00 97.06 81 SER A N 1
ATOM 674 C CA . SER A 1 81 ? 0.879 4.245 -6.758 1.00 97.06 81 SER A CA 1
ATOM 675 C C . SER A 1 81 ? -0.132 3.153 -6.407 1.00 97.06 81 SER A C 1
ATOM 677 O O . SER A 1 81 ? 0.237 2.085 -5.926 1.00 97.06 81 SER A O 1
ATOM 679 N N . TYR A 1 82 ? -1.415 3.391 -6.672 1.00 97.94 82 TYR A N 1
ATOM 680 C CA . TYR A 1 82 ? -2.458 2.424 -6.357 1.00 97.94 82 TYR A CA 1
ATOM 681 C C . TYR A 1 82 ? -2.345 1.180 -7.239 1.00 97.94 82 TYR A C 1
ATOM 683 O O . TYR A 1 82 ? -2.264 0.061 -6.728 1.00 97.94 82 TYR A O 1
ATOM 691 N N . LYS A 1 83 ? -2.282 1.379 -8.562 1.00 97.31 83 LYS A N 1
ATOM 692 C CA . LYS A 1 83 ? -2.197 0.295 -9.551 1.00 97.31 83 LYS A CA 1
ATOM 693 C C . LYS A 1 83 ? -0.959 -0.572 -9.337 1.00 97.31 83 LYS A C 1
ATOM 695 O O . LYS A 1 83 ? -1.063 -1.796 -9.292 1.00 97.31 83 LYS A O 1
ATOM 700 N N . LEU A 1 84 ? 0.201 0.052 -9.137 1.00 96.81 84 LEU A N 1
ATOM 701 C CA . LEU A 1 84 ? 1.465 -0.654 -8.954 1.00 96.81 84 LEU A CA 1
ATOM 702 C C . LEU A 1 84 ? 1.465 -1.498 -7.673 1.00 96.81 84 LEU A C 1
ATOM 704 O O . LEU A 1 84 ? 1.839 -2.670 -7.699 1.00 96.81 84 LEU A O 1
ATOM 708 N N . GLY A 1 85 ? 1.004 -0.936 -6.553 1.00 97.56 85 GLY A N 1
ATOM 709 C CA . GLY A 1 85 ? 0.907 -1.697 -5.311 1.00 97.56 85 GLY A CA 1
ATOM 710 C C . GLY A 1 85 ? -0.167 -2.785 -5.345 1.00 97.56 85 GLY A C 1
ATOM 711 O O . GLY A 1 85 ? 0.007 -3.826 -4.715 1.00 97.56 85 GLY A O 1
ATOM 712 N N . LYS A 1 86 ? -1.253 -2.593 -6.105 1.00 97.44 86 LYS A N 1
ATOM 713 C CA . LYS A 1 86 ? -2.261 -3.636 -6.340 1.00 97.44 86 LYS A CA 1
ATOM 714 C C . LYS A 1 86 ? -1.651 -4.831 -7.080 1.00 97.44 86 LYS A C 1
ATOM 716 O O . LYS A 1 86 ? -1.764 -5.951 -6.585 1.00 97.44 86 LYS A O 1
ATOM 721 N N . ILE A 1 87 ? -0.925 -4.588 -8.174 1.00 96.75 87 ILE A N 1
ATOM 722 C CA . ILE A 1 87 ? -0.218 -5.637 -8.930 1.00 96.75 87 ILE A CA 1
ATOM 723 C C . ILE A 1 87 ? 0.799 -6.361 -8.051 1.00 96.75 87 ILE A C 1
ATOM 725 O O . ILE A 1 87 ? 0.901 -7.584 -8.121 1.00 96.75 87 ILE A O 1
ATOM 729 N N . LEU A 1 88 ? 1.531 -5.639 -7.196 1.00 96.94 88 LEU A N 1
ATOM 730 C CA . LEU A 1 88 ? 2.476 -6.254 -6.262 1.00 96.94 88 LEU A CA 1
ATOM 731 C C . LEU A 1 88 ? 1.768 -7.247 -5.329 1.00 96.94 88 LEU A C 1
ATOM 733 O O . LEU A 1 88 ? 2.192 -8.394 -5.209 1.00 96.94 88 LEU A O 1
ATOM 737 N N . LEU A 1 89 ? 0.665 -6.833 -4.699 1.00 96.81 89 LEU A N 1
ATOM 738 C CA . LEU A 1 89 ? -0.102 -7.699 -3.799 1.00 96.81 89 LEU A CA 1
ATOM 739 C C . LEU A 1 89 ? -0.699 -8.911 -4.527 1.00 96.81 89 LEU A C 1
ATOM 741 O O . LEU A 1 89 ? -0.691 -10.016 -3.987 1.00 96.81 89 LEU A O 1
ATOM 745 N N . GLU A 1 90 ? -1.202 -8.732 -5.747 1.00 95.88 90 GLU A N 1
ATOM 746 C CA . GLU A 1 90 ? -1.705 -9.830 -6.584 1.00 95.88 90 GLU A CA 1
ATOM 747 C C . GLU A 1 90 ? -0.586 -10.801 -6.987 1.00 95.88 90 GLU A C 1
ATOM 749 O O . GLU A 1 90 ? -0.773 -12.020 -6.945 1.00 95.88 90 GLU A O 1
ATOM 754 N N . SER A 1 91 ? 0.601 -10.276 -7.287 1.00 95.44 91 SER A N 1
ATOM 755 C CA . SER A 1 91 ? 1.797 -11.064 -7.605 1.00 95.44 91 SER A CA 1
ATOM 756 C C . SER A 1 91 ? 2.253 -11.901 -6.408 1.00 95.44 91 SER A C 1
ATOM 758 O O . SER A 1 91 ? 2.583 -13.073 -6.574 1.00 95.44 91 SER A O 1
ATOM 760 N N . PHE A 1 92 ? 2.190 -11.345 -5.192 1.00 94.00 92 PHE A N 1
ATOM 761 C CA . PHE A 1 92 ? 2.423 -12.101 -3.959 1.00 94.00 92 PHE A CA 1
ATOM 762 C C . PHE A 1 92 ? 1.362 -13.178 -3.723 1.00 94.00 92 PHE A C 1
ATOM 764 O O . PHE A 1 92 ? 1.708 -14.291 -3.350 1.00 94.00 92 PHE A O 1
ATOM 771 N N . LYS A 1 93 ? 0.073 -12.906 -3.965 1.00 94.25 93 LYS A N 1
ATOM 772 C CA . LYS A 1 93 ? -0.984 -13.930 -3.823 1.00 94.25 93 LYS A CA 1
ATOM 773 C C . LYS A 1 93 ? -0.803 -15.089 -4.804 1.00 94.25 93 LYS A C 1
ATOM 775 O O . LYS A 1 93 ? -1.097 -16.236 -4.480 1.00 94.25 93 LYS A O 1
ATOM 780 N N . THR A 1 94 ? -0.305 -14.789 -5.997 1.00 94.81 94 THR A N 1
ATOM 781 C CA . THR A 1 94 ? -0.081 -15.753 -7.080 1.00 94.81 94 THR A CA 1
ATOM 782 C C . THR A 1 94 ? 1.374 -16.214 -7.170 1.00 94.81 94 THR A C 1
ATOM 784 O O . THR A 1 94 ? 1.795 -16.712 -8.213 1.00 94.81 94 THR A O 1
ATOM 787 N N . TRP A 1 95 ? 2.153 -16.092 -6.086 1.00 93.00 95 TRP A N 1
ATOM 788 C CA . TRP A 1 95 ? 3.578 -16.443 -6.082 1.00 93.00 95 TRP A CA 1
ATOM 789 C C . TRP A 1 95 ? 3.826 -17.895 -6.531 1.00 93.00 95 TRP A C 1
ATOM 791 O O . TRP A 1 95 ? 4.697 -18.133 -7.362 1.00 93.00 95 TRP A O 1
ATOM 801 N N . HIS A 1 96 ? 2.976 -18.831 -6.093 1.00 91.94 96 HIS A N 1
ATOM 802 C CA . HIS A 1 96 ? 2.990 -20.252 -6.468 1.00 91.94 96 HIS A CA 1
ATOM 803 C C . HIS A 1 96 ? 2.694 -20.510 -7.961 1.00 91.94 96 HIS A C 1
ATOM 805 O O . HIS A 1 96 ? 2.978 -21.588 -8.467 1.00 91.94 96 HIS A O 1
ATOM 811 N N . LYS A 1 97 ? 2.147 -19.522 -8.684 1.00 92.94 97 LYS A N 1
ATOM 812 C CA . LYS A 1 97 ? 1.939 -19.531 -10.149 1.00 92.94 97 LYS A CA 1
ATOM 813 C C . LYS A 1 97 ? 2.961 -18.655 -10.886 1.00 92.94 97 LYS A C 1
ATOM 815 O O . LYS A 1 97 ? 2.750 -18.267 -12.037 1.00 92.94 97 LYS A O 1
ATOM 820 N N . GLY A 1 98 ? 4.034 -18.269 -10.198 1.00 91.44 98 GLY A N 1
ATOM 821 C CA . GLY A 1 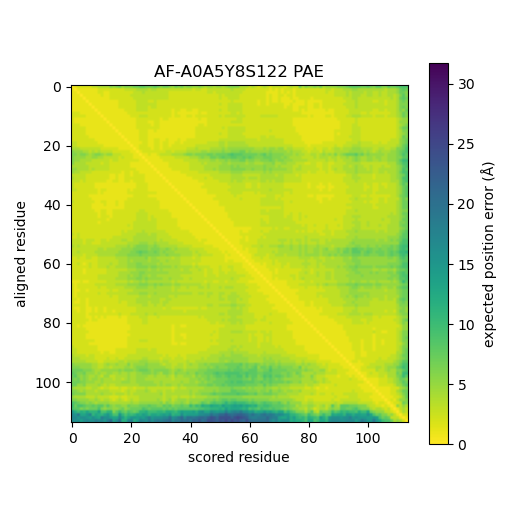98 ? 5.082 -17.398 -10.713 1.00 91.44 98 GLY A CA 1
ATOM 822 C C . GLY A 1 98 ? 4.709 -15.914 -10.794 1.00 91.44 98 GLY A C 1
ATOM 823 O O . GLY A 1 98 ? 5.345 -15.170 -11.539 1.00 91.44 98 GLY A O 1
ATOM 824 N N . GLY A 1 99 ? 3.697 -15.456 -10.048 1.00 92.50 99 GLY A N 1
ATOM 825 C CA . GLY A 1 99 ? 3.245 -14.058 -10.059 1.00 92.50 99 GLY A CA 1
ATOM 826 C C . GLY A 1 99 ? 4.366 -13.048 -9.793 1.00 92.50 99 GLY A C 1
ATOM 827 O O . GLY A 1 99 ? 4.486 -12.060 -10.513 1.00 92.50 99 GLY A O 1
ATOM 828 N N . LEU A 1 100 ? 5.249 -13.331 -8.829 1.00 90.94 100 LEU A N 1
ATOM 829 C CA . LEU A 1 100 ? 6.403 -12.476 -8.519 1.00 90.94 100 LEU A CA 1
ATOM 830 C C . LEU A 1 100 ? 7.416 -12.379 -9.668 1.00 90.94 100 LEU A C 1
ATOM 832 O O . LEU A 1 100 ? 7.942 -11.299 -9.911 1.00 90.94 100 LEU A O 1
ATOM 836 N N . PHE A 1 101 ? 7.641 -13.457 -10.423 1.00 91.69 101 PHE A N 1
ATOM 837 C CA . PHE A 1 101 ? 8.519 -13.419 -11.600 1.00 91.69 101 PHE A CA 1
ATOM 838 C C . PHE A 1 101 ? 7.925 -12.568 -12.731 1.00 91.69 101 PHE A C 1
ATOM 840 O O . PHE A 1 101 ? 8.655 -11.916 -13.473 1.00 91.69 101 PHE A O 1
ATOM 847 N N . LYS A 1 102 ? 6.591 -12.531 -12.847 1.00 91.88 102 LYS A N 1
ATOM 848 C CA . LYS A 1 102 ? 5.871 -11.720 -13.844 1.00 91.88 102 LYS A CA 1
ATOM 849 C C . LYS A 1 102 ? 5.739 -10.246 -13.441 1.00 91.88 102 LYS A C 1
ATOM 851 O O . LYS A 1 102 ? 5.474 -9.406 -14.303 1.00 91.88 102 LYS A O 1
ATOM 856 N N . PHE A 1 103 ? 5.944 -9.920 -12.163 1.00 93.31 103 PHE A N 1
ATOM 857 C CA . PHE A 1 103 ? 5.743 -8.578 -11.612 1.00 93.31 103 PHE A CA 1
ATOM 858 C C . PHE A 1 103 ? 6.458 -7.462 -12.397 1.00 93.31 103 PHE A C 1
ATOM 860 O O . PHE A 1 103 ? 5.779 -6.493 -12.744 1.00 93.31 103 PHE A O 1
ATOM 867 N N . PRO A 1 104 ? 7.760 -7.557 -12.752 1.00 90.69 104 PRO A N 1
ATOM 868 C CA . PRO A 1 104 ? 8.448 -6.472 -13.458 1.00 90.69 104 PRO A CA 1
ATOM 869 C C . PRO A 1 104 ? 7.806 -6.123 -14.810 1.00 90.69 104 PRO A C 1
ATOM 871 O O . PRO A 1 104 ? 7.706 -4.949 -15.169 1.00 90.69 104 PRO A O 1
ATOM 874 N N . PHE A 1 105 ? 7.314 -7.129 -15.540 1.00 91.75 105 PHE A N 1
ATOM 875 C CA . PHE A 1 105 ? 6.650 -6.944 -16.832 1.00 91.75 105 PHE A CA 1
ATOM 876 C C . PHE A 1 105 ? 5.281 -6.271 -16.672 1.00 91.75 105 PHE A C 1
ATOM 878 O O . PHE A 1 105 ? 4.972 -5.315 -17.385 1.00 91.75 105 PHE A O 1
ATOM 885 N N . LEU A 1 106 ? 4.491 -6.713 -15.687 1.00 90.88 106 LEU A N 1
ATOM 886 C CA . LEU A 1 106 ? 3.189 -6.120 -15.359 1.00 90.88 106 LEU A CA 1
ATOM 887 C C . LEU A 1 106 ? 3.336 -4.667 -14.879 1.00 90.88 106 LEU A C 1
ATOM 889 O O . LEU A 1 106 ? 2.613 -3.777 -15.328 1.00 90.88 106 LEU A O 1
ATOM 893 N N . ALA A 1 107 ? 4.322 -4.409 -14.018 1.00 90.06 107 ALA A N 1
ATOM 894 C CA . ALA A 1 107 ? 4.650 -3.080 -13.513 1.00 90.06 107 ALA A CA 1
ATOM 895 C C . ALA A 1 107 ? 5.068 -2.114 -14.635 1.00 90.06 107 ALA A C 1
ATOM 897 O O . ALA A 1 107 ? 4.652 -0.952 -14.639 1.00 90.06 107 ALA A O 1
ATOM 898 N N . LYS A 1 108 ? 5.853 -2.590 -15.613 1.00 87.81 108 LYS A N 1
ATOM 899 C CA . LYS A 1 108 ? 6.229 -1.810 -16.803 1.00 87.81 108 LYS A CA 1
ATOM 900 C C . LYS A 1 108 ? 5.007 -1.459 -17.657 1.00 87.81 108 LYS A C 1
ATOM 902 O O . LY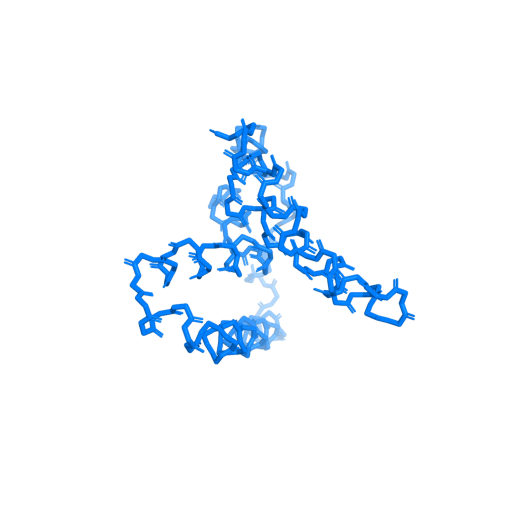S A 1 108 ? 4.928 -0.338 -18.152 1.00 87.81 108 LYS A O 1
ATOM 907 N N . GLY A 1 109 ? 4.047 -2.378 -17.781 1.00 85.00 109 GLY A N 1
ATOM 908 C CA . GLY A 1 109 ? 2.780 -2.142 -18.476 1.00 85.00 109 GLY A CA 1
ATOM 909 C C . GLY A 1 109 ? 1.992 -0.975 -17.884 1.00 85.00 109 GLY A C 1
ATOM 910 O O . GLY A 1 109 ? 1.579 -0.090 -18.620 1.00 85.00 109 GLY A O 1
ATOM 911 N N . VAL A 1 110 ? 1.862 -0.900 -16.556 1.00 84.31 110 VAL A N 1
ATOM 912 C CA . VAL A 1 110 ? 1.123 0.199 -15.904 1.00 84.31 110 VAL A CA 1
ATOM 913 C C . VAL A 1 110 ? 1.798 1.553 -16.089 1.00 84.31 110 VAL A C 1
ATOM 915 O O . VAL A 1 110 ? 1.101 2.534 -16.313 1.00 84.31 110 VAL A O 1
ATOM 918 N N . LYS A 1 111 ? 3.135 1.620 -16.054 1.00 72.19 111 LYS A N 1
ATOM 919 C CA . LYS A 1 111 ? 3.864 2.873 -16.323 1.00 72.19 111 LYS A CA 1
ATOM 920 C C . LYS A 1 111 ? 3.681 3.386 -17.755 1.00 72.19 111 LYS A C 1
ATOM 922 O O . LYS A 1 111 ? 3.880 4.567 -17.984 1.00 72.19 111 LYS A O 1
ATOM 927 N N . LYS A 1 112 ? 3.348 2.515 -18.714 1.00 60.53 112 LYS A N 1
ATOM 928 C CA . LYS A 1 112 ? 3.128 2.897 -20.119 1.00 60.53 112 LYS A CA 1
ATOM 929 C C . LYS A 1 112 ? 1.769 3.582 -20.338 1.00 60.53 112 LYS A C 1
ATOM 931 O O . LYS A 1 112 ? 1.607 4.286 -21.326 1.00 60.53 112 LYS A O 1
ATOM 936 N N . TYR A 1 113 ? 0.810 3.358 -19.439 1.00 53.78 113 TYR A N 1
ATOM 937 C CA . TYR A 1 113 ? -0.566 3.865 -19.525 1.00 53.78 113 TYR A CA 1
ATOM 938 C C . TYR A 1 113 ? -0.931 4.782 -18.342 1.00 53.78 113 TYR A C 1
ATOM 940 O O . TYR A 1 113 ? -2.111 4.922 -18.016 1.00 53.78 113 TYR A O 1
ATOM 948 N N . ALA A 1 114 ? 0.076 5.335 -17.662 1.00 54.16 114 ALA A N 1
ATOM 949 C CA . ALA A 1 114 ? -0.045 6.260 -16.536 1.00 54.16 114 ALA A CA 1
ATOM 950 C C . ALA A 1 114 ? 0.618 7.588 -16.899 1.00 54.16 114 ALA A C 1
ATOM 952 O O . ALA A 1 114 ? 0.093 8.623 -16.439 1.00 54.16 114 ALA A O 1
#

pLDDT: mean 94.52, std 7.17, range [53.78, 98.44]